Protein AF-A0A924UHN8-F1 (afdb_monomer_lite)

Foldseek 3Di:
DAQLVVCQQDPCSVPGDPDQDDDPVNPPDPPLQDAAEEAADHAHPDDWDAPYQRYGYQHHPVWHWDFDDPPDRGGDRVRTDIDD

pLDDT: mean 84.34, std 10.04, range [55.53, 96.69]

Structure (mmCIF, N/CA/C/O backbone):
data_AF-A0A924UHN8-F1
#
_entry.id   AF-A0A924UHN8-F1
#
loop_
_atom_site.group_PDB
_atom_site.id
_atom_site.type_symbol
_atom_site.label_atom_id
_atom_site.label_alt_id
_atom_site.label_comp_id
_atom_site.label_asym_id
_atom_site.label_entity_id
_atom_site.label_seq_id
_atom_site.pdbx_PDB_ins_code
_atom_site.Cartn_x
_atom_site.Cartn_y
_atom_site.Cartn_z
_atom_site.occupancy
_atom_site.B_iso_or_equiv
_atom_site.auth_seq_id
_atom_site.auth_comp_id
_atom_site.auth_asym_id
_atom_site.auth_atom_id
_atom_site.pdbx_PDB_model_num
ATOM 1 N N . MET A 1 1 ? -4.281 -13.841 -9.042 1.00 77.00 1 MET A N 1
ATOM 2 C CA . MET A 1 1 ? -3.049 -13.072 -8.775 1.00 77.00 1 MET A CA 1
ATOM 3 C C . MET A 1 1 ? -1.866 -13.879 -9.285 1.00 77.00 1 MET A C 1
ATOM 5 O O . MET A 1 1 ? -1.780 -15.063 -8.977 1.00 77.00 1 MET A O 1
ATOM 9 N N . THR A 1 2 ? -1.012 -13.272 -10.099 1.00 87.12 2 THR A N 1
ATOM 10 C CA . THR A 1 2 ? 0.241 -13.845 -10.616 1.00 87.12 2 THR A CA 1
ATOM 11 C C . THR A 1 2 ? 1.440 -13.284 -9.846 1.00 87.12 2 THR A C 1
ATOM 13 O O . THR A 1 2 ? 1.305 -12.325 -9.083 1.00 87.12 2 THR A O 1
ATOM 16 N N . TRP A 1 3 ? 2.636 -13.840 -10.059 1.00 84.06 3 TRP A N 1
ATOM 17 C CA . TRP A 1 3 ? 3.865 -13.269 -9.492 1.00 84.06 3 TRP A CA 1
ATOM 18 C C . TRP A 1 3 ? 4.135 -11.849 -9.988 1.00 84.06 3 TRP A C 1
ATOM 20 O O . TRP A 1 3 ? 4.616 -11.017 -9.219 1.00 84.06 3 TRP A O 1
ATOM 30 N N . ARG A 1 4 ? 3.763 -11.555 -11.238 1.00 86.12 4 ARG A N 1
ATOM 31 C CA . ARG A 1 4 ? 3.828 -10.205 -11.801 1.00 86.12 4 ARG A CA 1
ATOM 32 C C . ARG A 1 4 ? 2.942 -9.215 -11.045 1.00 86.12 4 ARG A C 1
ATOM 34 O O . ARG A 1 4 ? 3.385 -8.105 -10.782 1.00 86.12 4 ARG A O 1
ATOM 41 N N . ASP A 1 5 ? 1.741 -9.636 -10.653 1.00 79.38 5 ASP A N 1
ATOM 42 C CA . ASP A 1 5 ? 0.804 -8.791 -9.900 1.00 79.38 5 ASP A CA 1
ATOM 43 C C . ASP A 1 5 ? 1.256 -8.565 -8.448 1.00 79.38 5 ASP A C 1
ATOM 45 O O . ASP A 1 5 ? 0.903 -7.565 -7.836 1.00 79.38 5 ASP A O 1
ATOM 49 N N . ALA A 1 6 ? 2.015 -9.500 -7.868 1.00 77.31 6 ALA A N 1
ATOM 50 C CA . ALA A 1 6 ? 2.409 -9.449 -6.460 1.00 77.31 6 ALA A CA 1
ATOM 51 C C . ALA A 1 6 ? 3.768 -8.757 -6.222 1.00 77.31 6 ALA A C 1
ATOM 53 O O . ALA A 1 6 ? 4.023 -8.213 -5.143 1.00 77.31 6 ALA A O 1
ATOM 54 N N . ALA A 1 7 ? 4.688 -8.788 -7.183 1.00 79.50 7 ALA A N 1
ATOM 55 C CA . ALA A 1 7 ? 6.079 -8.395 -6.962 1.00 79.50 7 ALA A CA 1
ATOM 56 C C . ALA A 1 7 ? 6.384 -6.957 -7.426 1.00 79.50 7 ALA A C 1
ATOM 58 O O . ALA A 1 7 ? 7.235 -6.731 -8.285 1.00 79.50 7 ALA A O 1
ATOM 59 N N . PHE A 1 8 ? 5.725 -5.973 -6.806 1.00 73.88 8 PHE A N 1
ATOM 60 C CA . PHE A 1 8 ? 5.839 -4.548 -7.159 1.00 73.88 8 PHE A CA 1
ATOM 61 C C . PHE A 1 8 ? 7.245 -3.937 -7.022 1.00 73.88 8 PHE A C 1
ATOM 63 O O . PHE A 1 8 ? 7.509 -2.898 -7.616 1.00 73.88 8 PHE A O 1
ATOM 70 N N . SER A 1 9 ? 8.144 -4.562 -6.257 1.00 71.88 9 SER A N 1
ATOM 71 C CA . SER A 1 9 ? 9.520 -4.081 -6.039 1.00 71.88 9 SER A CA 1
ATOM 72 C C . SER A 1 9 ? 10.549 -4.668 -7.017 1.00 71.88 9 SER A C 1
ATOM 74 O O . SER A 1 9 ? 11.746 -4.411 -6.878 1.00 71.88 9 SER A O 1
ATOM 76 N N . VAL A 1 10 ? 10.125 -5.488 -7.987 1.00 79.62 10 VAL A N 1
ATOM 77 C CA . VAL A 1 10 ? 11.022 -6.045 -9.012 1.00 79.62 10 VAL A CA 1
ATOM 78 C C . VAL A 1 10 ? 11.229 -5.009 -10.123 1.00 79.62 10 VAL A C 1
ATOM 80 O O . VAL A 1 10 ? 10.243 -4.536 -10.677 1.00 79.62 10 VAL A O 1
ATOM 83 N N . PRO A 1 11 ? 12.478 -4.681 -10.520 1.00 77.88 11 PRO A N 1
ATOM 84 C CA . PRO A 1 11 ? 12.739 -3.631 -11.512 1.00 77.88 11 PRO A CA 1
ATOM 85 C C . PRO A 1 11 ? 12.105 -3.847 -12.894 1.00 77.88 11 PRO A C 1
ATOM 87 O O . PRO A 1 11 ? 11.918 -2.885 -13.628 1.00 77.88 11 PRO A O 1
ATOM 90 N N . LYS A 1 12 ? 11.831 -5.104 -13.268 1.00 84.88 12 LYS A N 1
ATOM 91 C CA . LYS A 1 12 ? 11.231 -5.498 -14.554 1.00 84.88 12 LYS A CA 1
ATOM 92 C C . LYS A 1 12 ? 10.126 -6.542 -14.345 1.00 84.88 12 LYS A C 1
ATOM 94 O O . LYS A 1 12 ? 10.373 -7.736 -14.562 1.00 84.88 12 LYS A O 1
ATOM 99 N N . PRO A 1 13 ? 8.933 -6.150 -13.862 1.00 82.31 13 PRO A N 1
ATOM 100 C CA . PRO A 1 13 ? 7.842 -7.080 -13.552 1.00 82.31 13 PRO A CA 1
ATOM 101 C C . PRO A 1 13 ? 7.409 -7.940 -14.749 1.00 82.31 13 PRO A C 1
ATOM 103 O O . PRO A 1 13 ? 6.966 -9.076 -14.588 1.00 82.31 13 PRO A O 1
ATOM 106 N N . GLU A 1 14 ? 7.587 -7.442 -15.971 1.00 87.25 14 GLU A N 1
ATOM 107 C CA . GLU A 1 14 ? 7.322 -8.153 -17.220 1.00 87.25 14 GLU A CA 1
ATOM 108 C C . GLU A 1 14 ? 8.167 -9.423 -17.399 1.00 87.25 14 GLU A C 1
ATOM 110 O O . GLU A 1 14 ? 7.766 -10.328 -18.128 1.00 87.25 14 GLU A O 1
ATOM 115 N N . THR A 1 15 ? 9.301 -9.529 -16.701 1.00 90.69 15 THR A N 1
ATOM 116 C CA . THR A 1 15 ? 10.147 -10.734 -16.715 1.00 90.69 15 THR A CA 1
ATOM 117 C C . THR A 1 15 ? 9.626 -11.838 -15.796 1.00 90.69 15 THR A C 1
ATOM 119 O O . THR A 1 15 ? 10.088 -12.975 -15.874 1.00 90.69 15 THR A O 1
ATOM 122 N N . LEU A 1 16 ? 8.655 -11.526 -14.934 1.00 89.50 16 LEU A N 1
ATOM 123 C CA . LEU A 1 16 ? 8.089 -12.487 -14.001 1.00 89.50 16 LEU A CA 1
ATOM 124 C C . LEU A 1 16 ? 7.073 -13.411 -14.685 1.00 89.50 16 LEU A C 1
ATOM 126 O O . LEU A 1 16 ? 6.377 -12.981 -15.620 1.00 89.50 16 LEU A O 1
ATOM 130 N N . PRO A 1 17 ? 6.939 -14.659 -14.193 1.00 90.19 17 PRO A N 1
ATOM 131 C CA . PRO A 1 17 ? 5.939 -15.593 -14.681 1.00 90.19 17 PRO A CA 1
ATOM 132 C C . PRO A 1 17 ? 4.519 -15.046 -14.522 1.00 90.19 17 PRO A C 1
ATOM 134 O O . PRO A 1 17 ? 4.159 -14.484 -13.487 1.00 90.19 17 PRO A O 1
ATOM 137 N N . MET A 1 18 ? 3.693 -15.306 -15.534 1.00 90.75 18 MET A N 1
ATOM 138 C CA . MET A 1 18 ? 2.242 -15.093 -15.481 1.00 90.75 18 MET A CA 1
ATOM 139 C C . MET A 1 18 ? 1.494 -16.291 -14.885 1.00 90.75 18 MET A C 1
ATOM 141 O O . MET A 1 18 ? 0.266 -16.295 -14.851 1.00 90.75 18 MET A O 1
ATOM 145 N N . THR A 1 19 ? 2.215 -17.316 -14.425 1.00 90.25 19 THR A N 1
ATOM 146 C CA . THR A 1 19 ? 1.613 -18.457 -13.737 1.00 90.25 19 THR A CA 1
ATOM 147 C C . THR A 1 19 ? 0.870 -17.962 -12.491 1.00 90.25 19 THR A C 1
ATOM 149 O O . THR A 1 19 ? 1.439 -17.167 -11.728 1.00 90.25 19 THR A O 1
ATOM 152 N N . PRO A 1 20 ? -0.389 -18.385 -12.274 1.00 86.94 20 PRO A N 1
ATOM 153 C CA . PRO A 1 20 ? -1.118 -18.078 -11.051 1.00 86.94 20 PRO A CA 1
ATOM 154 C C . PRO A 1 20 ? -0.333 -18.508 -9.808 1.00 86.94 20 PRO A C 1
ATOM 156 O O . PRO A 1 20 ? 0.345 -19.533 -9.817 1.00 86.94 20 PRO A O 1
ATOM 159 N N . ILE A 1 21 ? -0.419 -17.717 -8.739 1.00 83.75 21 ILE A N 1
ATOM 160 C CA . ILE A 1 21 ? 0.098 -18.125 -7.431 1.00 83.75 21 ILE A CA 1
ATOM 161 C C . ILE A 1 21 ? -0.895 -19.129 -6.837 1.00 83.75 21 ILE A C 1
ATOM 163 O O . ILE A 1 21 ? -2.082 -18.824 -6.728 1.00 83.75 21 ILE A O 1
ATOM 167 N N . GLU A 1 22 ? -0.407 -20.309 -6.460 1.00 83.00 22 GLU A N 1
ATOM 168 C CA . GLU A 1 22 ? -1.197 -21.398 -5.875 1.00 83.00 22 GLU A CA 1
ATOM 169 C C . GLU A 1 22 ? -0.895 -21.582 -4.376 1.00 83.00 22 GLU A C 1
ATOM 171 O O . GLU A 1 22 ? 0.127 -21.118 -3.864 1.00 83.00 22 GLU A O 1
ATOM 176 N N . GLY A 1 23 ? -1.788 -22.287 -3.672 1.00 74.88 23 GLY A N 1
ATOM 177 C CA . GLY A 1 23 ? -1.657 -22.597 -2.245 1.00 74.88 23 GLY A CA 1
ATOM 178 C C . GLY A 1 23 ? -1.895 -21.402 -1.316 1.00 74.88 23 GLY A C 1
ATOM 179 O O . GLY A 1 23 ? -2.346 -20.340 -1.741 1.00 74.88 23 GLY A O 1
ATOM 180 N N . ASP A 1 24 ? -1.567 -21.565 -0.033 1.00 62.44 24 ASP A N 1
ATOM 181 C CA . ASP A 1 24 ? -1.817 -20.554 1.011 1.00 62.44 24 ASP A CA 1
ATOM 182 C C . ASP A 1 24 ? -1.072 -19.225 0.769 1.00 62.44 24 ASP A C 1
ATOM 184 O O . ASP A 1 24 ? -1.472 -18.172 1.261 1.00 62.44 24 ASP A O 1
ATOM 188 N N . VAL A 1 25 ? -0.021 -19.245 -0.058 1.00 59.12 25 VAL A N 1
ATOM 189 C CA . VAL A 1 25 ? 0.752 -18.062 -0.482 1.00 59.12 25 VAL A CA 1
ATOM 190 C C . VAL A 1 25 ? -0.046 -17.163 -1.438 1.00 59.12 25 VAL A C 1
ATOM 192 O O . VAL A 1 25 ? 0.255 -15.976 -1.572 1.00 59.12 25 VAL A O 1
ATOM 195 N N . ALA A 1 26 ? -1.105 -17.687 -2.066 1.00 56.84 26 ALA A N 1
ATOM 196 C CA . ALA A 1 26 ? -2.042 -16.889 -2.854 1.00 56.84 26 ALA A CA 1
ATOM 197 C C . ALA A 1 26 ? -2.797 -15.858 -1.993 1.00 56.84 26 ALA A C 1
ATOM 199 O O . ALA A 1 26 ? -3.335 -14.883 -2.522 1.00 56.84 26 ALA A O 1
ATOM 200 N N . PHE A 1 27 ? -2.806 -16.034 -0.667 1.00 55.53 27 PHE A N 1
ATOM 201 C CA . PHE A 1 27 ? -3.489 -15.158 0.271 1.00 55.53 27 PHE A CA 1
ATOM 202 C C . PHE A 1 27 ? -2.554 -14.050 0.776 1.00 55.53 27 PHE A C 1
ATOM 204 O O . PHE A 1 27 ? -2.072 -14.057 1.904 1.00 55.53 27 PHE A O 1
ATOM 211 N N . ARG A 1 28 ? -2.350 -13.012 -0.042 1.00 60.66 28 ARG A N 1
ATOM 212 C CA . ARG A 1 28 ? -1.901 -11.694 0.453 1.00 60.66 28 ARG A CA 1
ATOM 213 C C . ARG A 1 28 ? -3.036 -10.909 1.120 1.00 60.66 28 ARG A C 1
ATOM 215 O O . ARG A 1 28 ? -3.074 -9.685 1.041 1.00 60.66 28 ARG A O 1
ATOM 222 N N . ALA A 1 29 ? -4.000 -11.581 1.740 1.00 63.44 29 ALA A N 1
ATOM 223 C CA . ALA A 1 29 ? -5.057 -10.855 2.414 1.00 63.44 29 ALA A CA 1
ATOM 224 C C . ALA A 1 29 ? -4.591 -10.547 3.831 1.00 63.44 29 ALA A C 1
ATOM 226 O O . ALA A 1 29 ? -4.502 -11.421 4.696 1.00 63.44 29 ALA A O 1
ATOM 227 N N . TYR A 1 30 ? -4.329 -9.271 4.076 1.00 75.75 30 TYR A N 1
ATOM 228 C CA . TYR A 1 30 ? -4.556 -8.727 5.400 1.00 75.75 30 TYR A CA 1
ATOM 229 C C . TYR A 1 30 ? -5.961 -9.166 5.820 1.00 75.75 30 TYR A C 1
ATOM 231 O O . TYR A 1 30 ? -6.932 -8.951 5.090 1.00 75.75 30 TYR A O 1
ATOM 239 N N . GLY A 1 31 ? -6.059 -9.905 6.927 1.00 72.38 31 GLY A N 1
ATOM 240 C CA . GLY A 1 31 ? -7.339 -10.465 7.349 1.00 72.38 31 GLY A CA 1
ATOM 241 C C . GLY A 1 31 ? -8.366 -9.342 7.478 1.00 72.38 31 GLY A C 1
ATOM 242 O O . GLY A 1 31 ? -8.059 -8.314 8.073 1.00 72.38 31 GLY A O 1
ATOM 243 N N . ALA A 1 32 ? -9.574 -9.527 6.942 1.00 69.50 32 ALA A N 1
ATOM 244 C CA . ALA A 1 32 ? -10.578 -8.459 6.847 1.00 69.50 32 ALA A CA 1
ATOM 245 C C . ALA A 1 32 ? -10.993 -7.853 8.206 1.00 69.50 32 ALA A C 1
ATOM 247 O O . ALA A 1 32 ? -11.516 -6.746 8.257 1.00 69.50 32 ALA A O 1
ATOM 248 N N . VAL A 1 33 ? -10.750 -8.578 9.303 1.00 77.75 33 VAL A N 1
ATOM 249 C CA . VAL A 1 33 ? -11.019 -8.158 10.690 1.00 77.75 33 VAL A CA 1
ATOM 250 C C . VAL A 1 33 ? -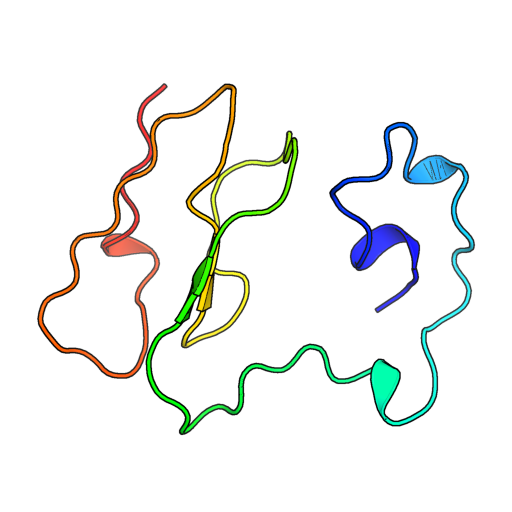9.749 -7.799 11.476 1.00 77.75 33 VAL A C 1
ATOM 252 O O . VAL A 1 33 ? -9.815 -7.514 12.670 1.00 77.75 33 VAL A O 1
ATOM 255 N N . ALA A 1 34 ? -8.578 -7.843 10.837 1.00 84.94 34 ALA A N 1
ATOM 256 C CA . ALA A 1 34 ? -7.322 -7.457 11.464 1.00 84.94 34 ALA A CA 1
ATOM 257 C C . ALA A 1 34 ? -7.202 -5.928 11.556 1.00 84.94 34 ALA A C 1
ATOM 259 O O . ALA A 1 34 ? -7.836 -5.188 10.803 1.00 84.94 34 ALA A O 1
ATOM 260 N N . LYS A 1 35 ? -6.363 -5.456 12.482 1.00 90.31 35 LYS A N 1
ATOM 261 C CA . LYS A 1 35 ? -6.082 -4.024 12.658 1.00 90.31 35 LYS A CA 1
ATOM 262 C C . LYS A 1 35 ? -5.524 -3.402 11.369 1.00 90.31 35 LYS A C 1
ATOM 264 O O . LYS A 1 35 ? -4.852 -4.116 10.624 1.00 90.31 35 LYS A O 1
ATOM 269 N N . PRO A 1 36 ? -5.734 -2.091 11.149 1.00 92.81 36 PRO A N 1
ATOM 270 C CA . PRO A 1 36 ? -5.088 -1.371 10.064 1.00 92.81 36 PRO A CA 1
ATOM 271 C C . PRO A 1 36 ? -3.570 -1.565 10.046 1.00 92.81 36 PRO A C 1
ATOM 273 O O . PRO A 1 36 ? -2.914 -1.492 11.089 1.00 92.81 36 PRO A O 1
ATOM 276 N N . VAL A 1 37 ? -3.015 -1.777 8.855 1.00 91.88 37 VAL A N 1
ATOM 277 C CA . VAL A 1 37 ? -1.583 -1.953 8.618 1.00 91.88 37 VAL A CA 1
ATOM 278 C C . VAL A 1 37 ? -1.075 -0.870 7.675 1.00 91.88 37 VAL A C 1
ATOM 280 O O . VAL A 1 37 ? -1.497 -0.762 6.527 1.00 91.88 37 VAL A O 1
ATOM 283 N N . PHE A 1 38 ? -0.106 -0.102 8.160 1.00 92.56 38 PHE A N 1
ATOM 284 C CA . PHE A 1 38 ? 0.648 0.868 7.376 1.00 92.56 38 PHE A CA 1
ATOM 285 C C . PHE A 1 38 ? 2.043 0.305 7.161 1.00 92.56 38 PHE A C 1
ATOM 287 O O . PHE A 1 38 ? 2.700 -0.102 8.121 1.00 92.56 38 PHE A O 1
ATOM 294 N N . PHE A 1 39 ? 2.487 0.234 5.913 1.00 89.56 39 PHE A N 1
ATOM 295 C CA . PHE A 1 39 ? 3.756 -0.404 5.577 1.00 89.56 39 PHE A CA 1
ATOM 296 C C . PHE A 1 39 ? 4.474 0.321 4.437 1.00 89.56 39 PHE A C 1
ATOM 298 O O . PHE A 1 39 ? 3.954 1.269 3.848 1.00 89.56 39 PHE A O 1
ATOM 305 N N . GLY A 1 40 ? 5.697 -0.119 4.144 1.00 86.19 40 GLY A N 1
ATOM 306 C CA . GLY A 1 40 ? 6.487 0.363 3.018 1.00 86.19 40 GLY A CA 1
ATOM 307 C C . GLY A 1 40 ? 6.899 -0.778 2.098 1.00 86.19 40 GLY A C 1
ATOM 308 O O . GLY A 1 40 ? 7.291 -1.852 2.562 1.00 86.19 40 GLY A O 1
ATOM 309 N N . HIS A 1 41 ? 6.813 -0.546 0.792 1.00 75.75 41 HIS A N 1
ATOM 310 C CA . HIS A 1 41 ? 7.433 -1.386 -0.221 1.00 75.75 41 HIS A CA 1
ATOM 311 C C . HIS A 1 41 ? 8.547 -0.604 -0.894 1.00 75.75 41 HIS A C 1
ATOM 313 O O . HIS A 1 41 ? 8.324 0.469 -1.443 1.00 75.75 41 HIS A O 1
ATOM 319 N N . TYR A 1 42 ? 9.733 -1.203 -0.931 1.00 69.12 42 TYR A N 1
ATOM 320 C CA . TYR A 1 42 ? 10.874 -0.603 -1.597 1.00 69.12 42 TYR A CA 1
ATOM 321 C C . TYR A 1 42 ? 10.549 -0.324 -3.075 1.00 69.12 42 TYR A C 1
ATOM 323 O O . TYR A 1 42 ? 10.291 -1.259 -3.837 1.00 69.12 42 TYR A O 1
ATOM 331 N N . LYS A 1 43 ? 10.594 0.957 -3.468 1.00 68.25 43 LYS A N 1
ATOM 332 C CA . LYS A 1 43 ? 10.500 1.448 -4.857 1.00 68.25 43 LYS A CA 1
ATOM 333 C C . LYS A 1 43 ? 9.200 1.104 -5.604 1.00 68.25 43 LYS A C 1
ATOM 335 O O . LYS A 1 43 ? 9.257 0.621 -6.734 1.00 68.25 43 LYS A O 1
ATOM 340 N N . ARG A 1 44 ? 8.022 1.380 -5.032 1.00 75.38 44 ARG A N 1
ATOM 341 C CA . ARG A 1 44 ? 6.786 1.379 -5.842 1.00 75.38 44 ARG A CA 1
ATOM 342 C C . ARG A 1 44 ? 6.768 2.567 -6.800 1.00 75.38 44 ARG A C 1
ATOM 344 O O . ARG A 1 44 ? 6.943 3.701 -6.379 1.00 75.38 44 ARG A O 1
ATOM 351 N N . LEU A 1 45 ? 6.506 2.286 -8.074 1.00 76.44 45 LEU A N 1
ATOM 352 C CA . LEU A 1 45 ? 6.365 3.295 -9.136 1.00 76.44 45 LEU A CA 1
ATOM 353 C C . LEU A 1 45 ? 4.911 3.464 -9.612 1.00 76.44 45 LEU A C 1
ATOM 355 O O . LEU A 1 45 ? 4.637 4.208 -10.544 1.00 76.44 45 LEU A O 1
ATOM 359 N N . VAL A 1 46 ? 3.972 2.735 -9.006 1.00 78.31 46 VAL A N 1
ATOM 360 C CA . VAL A 1 46 ? 2.534 2.856 -9.295 1.00 78.31 46 VAL A CA 1
ATOM 361 C C . VAL A 1 46 ? 1.910 3.972 -8.457 1.00 78.31 46 VAL A C 1
ATOM 363 O O . VAL A 1 46 ? 2.478 4.368 -7.443 1.00 78.31 46 VAL A O 1
ATOM 366 N N . SER A 1 47 ? 0.729 4.455 -8.842 1.00 86.38 47 SER A N 1
ATOM 367 C CA . SER A 1 47 ? -0.007 5.438 -8.041 1.00 86.38 47 SER A CA 1
ATOM 368 C C . SER A 1 47 ? -0.411 4.864 -6.670 1.00 86.38 47 SER A C 1
ATOM 370 O O . SER A 1 47 ? -0.818 3.698 -6.607 1.00 86.38 47 SER A O 1
ATOM 372 N N . PRO A 1 48 ? -0.346 5.659 -5.584 1.00 90.12 48 PRO A N 1
ATOM 373 C CA . PRO A 1 48 ? -0.771 5.214 -4.261 1.00 90.12 48 PRO A CA 1
ATOM 374 C C . PRO A 1 48 ? -2.245 4.802 -4.203 1.00 90.12 48 PRO A C 1
ATOM 376 O O . PRO A 1 48 ? -3.140 5.586 -4.514 1.00 90.12 48 PRO A O 1
ATOM 379 N N . VAL A 1 49 ? -2.493 3.572 -3.756 1.00 90.69 49 VAL A N 1
ATOM 380 C CA . VAL A 1 49 ? -3.826 2.993 -3.527 1.00 90.69 49 VAL A CA 1
ATOM 381 C C . VAL A 1 49 ? -3.803 2.103 -2.287 1.00 90.69 49 VAL A C 1
ATOM 383 O O . VAL A 1 49 ? -2.734 1.665 -1.854 1.00 90.69 49 VAL A O 1
ATOM 386 N N . L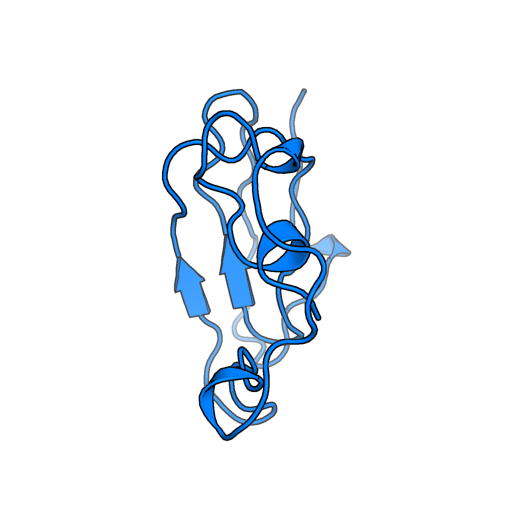EU A 1 50 ? -4.977 1.815 -1.722 1.00 90.38 50 LEU A N 1
ATOM 387 C CA . LEU A 1 50 ? -5.102 0.776 -0.698 1.00 90.38 50 LEU A CA 1
ATOM 388 C C . LEU A 1 50 ? -4.773 -0.605 -1.293 1.00 90.38 50 LEU A C 1
ATOM 390 O O . LEU A 1 50 ? -5.302 -0.977 -2.339 1.00 90.38 50 LEU A O 1
ATOM 394 N N . ASP A 1 51 ? -3.934 -1.382 -0.607 1.00 85.44 51 ASP A N 1
ATOM 395 C CA . ASP A 1 51 ? -3.582 -2.752 -1.010 1.00 85.44 51 ASP A CA 1
ATOM 396 C C . ASP A 1 51 ? -4.607 -3.780 -0.491 1.00 85.44 51 ASP A C 1
ATOM 398 O O . ASP A 1 51 ? -4.749 -4.869 -1.048 1.00 85.44 51 ASP A O 1
ATOM 402 N N . ALA A 1 52 ? -5.342 -3.427 0.569 1.00 86.38 52 ALA A N 1
ATOM 403 C CA . ALA A 1 52 ? -6.477 -4.169 1.115 1.00 86.38 52 ALA A CA 1
ATOM 404 C C . ALA A 1 52 ? -7.399 -3.223 1.914 1.00 86.38 52 ALA A C 1
ATOM 406 O O . ALA A 1 52 ? -6.982 -2.111 2.248 1.00 86.38 52 ALA A O 1
ATOM 407 N N . PRO A 1 53 ? -8.614 -3.654 2.316 1.00 88.81 53 PRO A N 1
ATOM 408 C CA . PRO A 1 53 ? -9.512 -2.834 3.137 1.00 88.81 53 PRO A CA 1
ATOM 409 C C . PRO A 1 53 ? -8.911 -2.343 4.460 1.00 88.81 53 PRO A C 1
ATOM 411 O O . PRO A 1 53 ? -9.428 -1.408 5.052 1.00 88.81 53 PRO A O 1
ATOM 414 N N . ASN A 1 54 ? -7.843 -2.963 4.954 1.00 91.19 54 ASN A N 1
ATOM 415 C CA . ASN A 1 54 ? -7.142 -2.571 6.174 1.00 91.19 54 ASN A CA 1
ATOM 416 C C . ASN A 1 54 ? -5.629 -2.4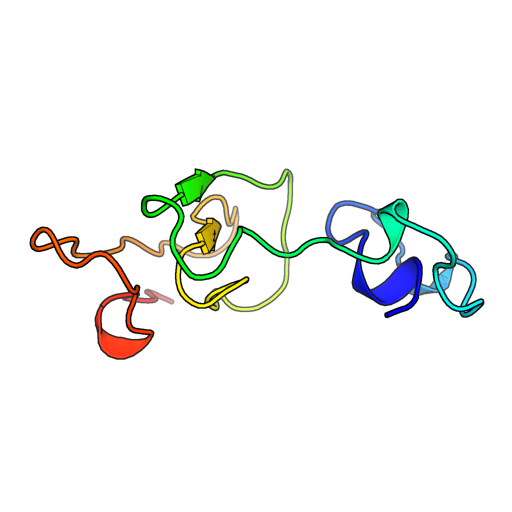24 5.967 1.00 91.19 54 ASN A C 1
ATOM 418 O O . ASN A 1 54 ? -4.886 -2.510 6.941 1.00 91.19 54 ASN A O 1
ATOM 422 N N . ALA A 1 55 ? -5.149 -2.225 4.736 1.00 90.75 55 ALA A N 1
ATOM 423 C CA . ALA A 1 55 ? -3.718 -2.074 4.499 1.00 90.75 55 ALA A CA 1
ATOM 424 C C . ALA A 1 55 ? -3.373 -1.061 3.410 1.00 90.75 55 ALA A C 1
ATOM 426 O O . ALA A 1 55 ? -3.962 -1.067 2.328 1.00 90.75 55 ALA A O 1
ATOM 427 N N . VAL A 1 56 ? -2.377 -0.222 3.695 1.00 92.00 56 VAL A N 1
ATOM 428 C CA . VAL A 1 56 ? -1.883 0.801 2.771 1.00 92.00 56 VAL A CA 1
ATOM 429 C C . VAL A 1 56 ? -0.362 0.927 2.840 1.00 92.00 56 VAL A C 1
ATOM 431 O O . VAL A 1 56 ? 0.236 1.037 3.915 1.00 92.00 56 VAL A O 1
ATOM 434 N N . CYS A 1 57 ? 0.271 0.912 1.669 1.00 90.44 57 CYS A N 1
ATOM 435 C CA . CYS A 1 57 ? 1.663 1.307 1.512 1.00 90.44 57 CYS A CA 1
ATOM 436 C C . CYS A 1 57 ? 1.771 2.838 1.519 1.00 90.44 57 CYS A C 1
ATOM 438 O O . CYS A 1 57 ? 0.981 3.489 0.845 1.00 90.44 57 CYS A O 1
ATOM 440 N N . LEU A 1 58 ? 2.761 3.408 2.209 1.00 91.88 58 LEU A N 1
ATOM 441 C CA . LEU A 1 58 ? 3.054 4.857 2.179 1.00 91.88 58 LEU A CA 1
ATOM 442 C C . LEU A 1 58 ? 4.471 5.176 1.667 1.00 91.88 58 LEU A C 1
ATOM 444 O O . LEU A 1 58 ? 4.894 6.329 1.662 1.00 91.88 58 LEU A O 1
ATOM 448 N N . ASP A 1 59 ? 5.217 4.155 1.246 1.00 89.06 59 ASP A N 1
ATOM 449 C CA . ASP A 1 59 ? 6.588 4.285 0.746 1.00 89.06 59 ASP A CA 1
ATOM 450 C C . ASP A 1 59 ? 6.592 4.400 -0.786 1.00 89.06 59 ASP A C 1
ATOM 452 O O . ASP A 1 59 ? 6.683 3.402 -1.505 1.00 89.06 59 ASP A O 1
ATOM 456 N N . TYR A 1 60 ? 6.424 5.630 -1.277 1.00 88.56 60 TYR A N 1
ATOM 457 C CA . TYR A 1 60 ? 6.510 5.971 -2.697 1.00 88.56 60 TYR A CA 1
ATOM 458 C C . TYR A 1 60 ? 7.616 7.017 -2.891 1.00 88.56 60 TYR A C 1
ATOM 460 O O . TYR A 1 60 ? 7.510 8.124 -2.366 1.00 88.56 60 TYR A O 1
ATOM 468 N N . PRO A 1 61 ? 8.688 6.706 -3.641 1.00 85.88 61 PRO A N 1
ATOM 469 C CA . PRO A 1 61 ? 9.824 7.613 -3.800 1.00 85.88 61 PRO A CA 1
ATOM 470 C C . PRO A 1 61 ? 9.487 8.870 -4.612 1.00 85.88 61 PRO A C 1
ATOM 472 O O . PRO A 1 61 ? 10.126 9.902 -4.430 1.00 85.88 61 PRO A O 1
ATOM 475 N N . GLU A 1 62 ? 8.500 8.784 -5.504 1.00 87.31 62 GLU A N 1
ATOM 476 C CA . GLU A 1 62 ? 8.129 9.863 -6.428 1.00 87.31 62 GLU A CA 1
ATOM 477 C C . GLU A 1 62 ? 6.852 10.599 -6.006 1.00 87.31 62 GLU A C 1
ATOM 479 O O . GLU A 1 62 ? 6.468 11.568 -6.647 1.00 87.31 62 GLU A O 1
ATOM 484 N N . CYS A 1 63 ? 6.190 10.166 -4.927 1.00 88.25 63 CYS A N 1
ATOM 485 C CA . CYS A 1 63 ? 4.905 10.719 -4.520 1.00 88.25 63 CYS A CA 1
ATOM 486 C C . CYS A 1 63 ? 4.779 10.812 -2.999 1.00 88.25 63 CYS A C 1
ATOM 488 O O . CYS A 1 63 ? 4.976 9.839 -2.271 1.00 88.25 63 CYS A O 1
ATOM 490 N N . ARG A 1 64 ? 4.380 11.987 -2.504 1.00 91.62 64 ARG A N 1
ATOM 491 C CA . ARG A 1 64 ? 4.035 12.162 -1.089 1.00 91.62 64 ARG A CA 1
ATOM 492 C C . ARG A 1 64 ? 2.587 11.734 -0.896 1.00 91.62 64 ARG A C 1
ATOM 494 O O . ARG A 1 64 ? 1.696 12.298 -1.526 1.00 91.62 64 ARG A O 1
ATOM 501 N N . CYS A 1 65 ? 2.354 10.772 -0.009 1.00 93.56 65 CYS A N 1
ATOM 502 C CA . CYS A 1 65 ? 1.021 10.209 0.180 1.00 93.56 65 CYS A CA 1
ATOM 503 C C . CYS A 1 65 ? 0.670 9.911 1.650 1.00 93.56 65 CYS A C 1
ATOM 505 O O . CYS A 1 65 ? 0.644 8.753 2.052 1.00 93.56 65 CYS A O 1
ATOM 507 N N . PRO A 1 66 ? 0.435 10.921 2.509 1.00 95.06 66 PRO A N 1
ATOM 508 C CA . PRO A 1 66 ? 0.007 10.667 3.881 1.00 95.06 66 PRO A CA 1
ATOM 509 C C . PRO A 1 66 ? -1.418 10.100 3.942 1.00 95.06 66 PRO A C 1
ATOM 511 O O . PRO A 1 66 ? -2.265 10.388 3.095 1.00 95.06 66 PRO A O 1
ATOM 514 N N . TYR A 1 67 ? -1.695 9.352 5.011 1.00 96.56 67 TYR A N 1
ATOM 515 C CA . TYR A 1 67 ? -3.029 8.847 5.325 1.00 96.56 67 TYR A CA 1
ATOM 516 C C . TYR A 1 67 ? -3.546 9.449 6.639 1.00 96.56 67 TYR A C 1
ATOM 518 O O . TYR A 1 67 ? -2.861 9.400 7.663 1.00 96.56 67 TYR A O 1
ATOM 526 N N . GLY A 1 68 ? -4.762 9.997 6.625 1.00 95.75 68 GLY A N 1
ATOM 527 C CA . GLY A 1 68 ? -5.418 10.566 7.806 1.00 95.75 68 GLY A CA 1
ATOM 528 C C . GLY A 1 68 ? -6.196 9.526 8.615 1.00 95.75 68 GLY A C 1
ATOM 529 O O . GLY A 1 68 ? -7.402 9.401 8.434 1.00 95.75 68 GLY A O 1
ATOM 530 N N . LEU A 1 69 ? -5.529 8.795 9.514 1.00 93.31 69 LEU A N 1
ATOM 531 C CA . LEU A 1 69 ? -6.182 7.803 10.381 1.00 93.31 69 LEU A CA 1
ATOM 532 C C . LEU A 1 69 ? -6.955 8.479 11.527 1.00 93.31 69 LEU A C 1
ATOM 534 O O . LEU A 1 69 ? -6.378 9.242 12.301 1.00 93.31 69 LEU A O 1
ATOM 538 N N . ALA A 1 70 ? -8.234 8.135 11.683 1.00 93.62 70 ALA A N 1
ATOM 539 C CA . ALA A 1 70 ? -9.139 8.634 12.723 1.00 93.62 70 ALA A CA 1
ATOM 540 C C . ALA A 1 70 ? -9.611 7.534 13.700 1.00 93.62 70 ALA A C 1
ATOM 542 O O . ALA A 1 70 ? -10.559 7.731 14.461 1.00 93.62 70 ALA A O 1
ATOM 543 N N . GLY A 1 71 ? -8.938 6.379 13.707 1.00 90.88 71 GLY A N 1
ATOM 544 C CA . GLY A 1 71 ? -9.248 5.234 14.572 1.00 90.88 71 GLY A CA 1
ATOM 545 C C . GLY A 1 71 ? -10.165 4.190 13.930 1.00 90.88 71 GLY A C 1
ATOM 546 O O . GLY A 1 71 ? -10.582 3.247 14.603 1.00 90.88 71 GLY A O 1
ATOM 547 N N . GLU A 1 72 ? -10.475 4.332 12.641 1.00 92.25 72 GLU A N 1
ATOM 548 C CA . GLU A 1 72 ? -11.224 3.347 11.872 1.00 92.25 72 GLU A CA 1
ATOM 549 C C . GLU A 1 72 ? -10.454 2.024 11.707 1.00 92.25 72 GLU A C 1
ATOM 551 O O . GLU A 1 72 ? -9.230 2.001 11.597 1.00 92.25 72 GLU A O 1
ATOM 556 N N . MET A 1 73 ? -11.180 0.899 11.685 1.00 88.75 73 MET A N 1
ATOM 557 C CA . MET A 1 73 ? -10.606 -0.444 11.474 1.00 88.75 73 MET A CA 1
ATOM 558 C C . MET A 1 73 ? -10.510 -0.827 9.993 1.00 88.75 73 MET A C 1
ATOM 560 O O . MET A 1 73 ? -9.729 -1.702 9.623 1.00 88.75 73 MET A O 1
ATOM 564 N N . THR A 1 74 ? -11.305 -0.165 9.157 1.00 91.19 74 THR A N 1
ATOM 565 C CA . THR A 1 74 ? -11.304 -0.304 7.703 1.00 91.19 74 THR A CA 1
ATOM 566 C C . THR A 1 74 ? -10.848 1.021 7.124 1.00 91.19 74 THR A C 1
ATOM 568 O O . THR A 1 74 ? -11.460 2.047 7.401 1.00 91.19 74 THR A O 1
ATOM 571 N N . LEU A 1 75 ? -9.770 0.986 6.352 1.00 93.38 75 LEU A N 1
ATOM 572 C CA . LEU A 1 75 ? -9.214 2.146 5.682 1.00 93.38 75 LEU A CA 1
ATOM 573 C C . LEU A 1 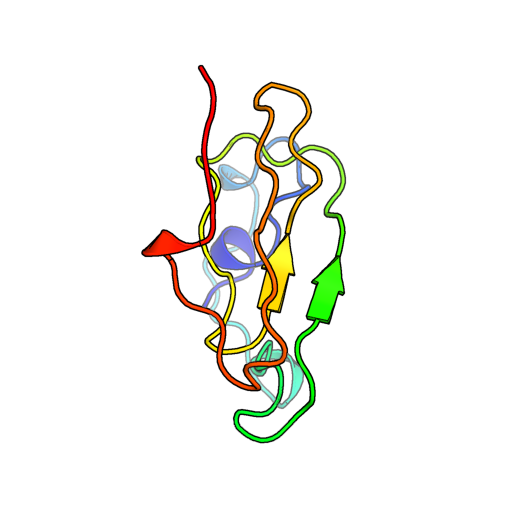75 ? -10.119 2.588 4.530 1.00 93.38 75 LEU A C 1
ATOM 575 O O . LEU A 1 75 ? -10.787 1.777 3.885 1.00 93.38 75 LEU A O 1
ATOM 579 N N . ASP A 1 76 ? -10.092 3.884 4.246 1.00 94.50 76 ASP A N 1
ATOM 580 C CA . ASP A 1 76 ? -10.863 4.512 3.185 1.00 94.50 76 ASP A CA 1
ATOM 581 C C . ASP A 1 76 ? -9.931 5.244 2.222 1.00 94.50 76 ASP A C 1
ATOM 583 O O . ASP A 1 76 ? -9.086 6.042 2.630 1.00 94.50 76 ASP A O 1
ATOM 587 N N . GLN A 1 77 ? -10.102 5.004 0.923 1.00 94.44 77 GLN A N 1
ATOM 588 C CA . GLN A 1 77 ? -9.293 5.636 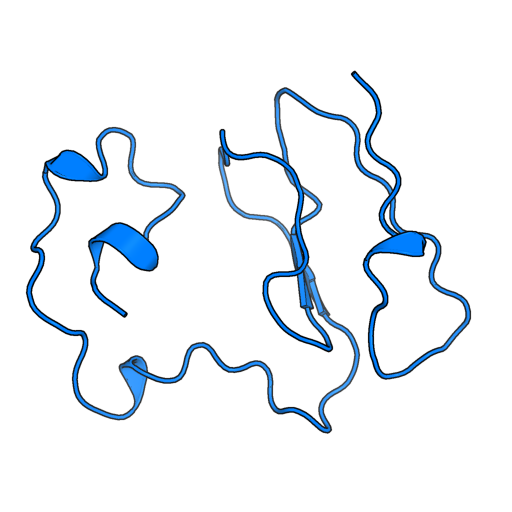-0.117 1.00 94.44 77 GLN A CA 1
ATOM 589 C C . GLN A 1 77 ? -9.377 7.173 -0.068 1.00 94.44 77 GLN A C 1
ATOM 591 O O . GLN A 1 77 ? -8.422 7.842 -0.449 1.00 94.44 77 GLN A O 1
ATOM 596 N N . ARG A 1 78 ? -10.479 7.744 0.437 1.00 95.69 78 ARG A N 1
ATOM 597 C CA . ARG A 1 78 ? -10.659 9.198 0.606 1.00 95.69 78 ARG A CA 1
ATOM 598 C C . ARG A 1 78 ? -9.707 9.810 1.635 1.00 95.69 78 ARG A C 1
ATOM 600 O O . ARG A 1 78 ? -9.460 11.011 1.579 1.00 95.69 78 ARG A O 1
ATOM 607 N N . ASN A 1 79 ? -9.181 9.000 2.551 1.00 96.69 79 ASN A N 1
ATOM 608 C CA . ASN A 1 79 ? -8.242 9.433 3.583 1.00 96.69 79 ASN A CA 1
ATOM 609 C C . ASN A 1 79 ? -6.775 9.301 3.135 1.00 96.69 79 ASN A C 1
ATOM 611 O O . ASN A 1 79 ? -5.893 9.789 3.843 1.00 96.69 79 ASN A O 1
ATOM 615 N N . LEU A 1 80 ? -6.506 8.674 1.976 1.00 96.25 80 LEU A N 1
ATOM 616 C CA . LEU A 1 80 ? -5.188 8.653 1.337 1.00 96.25 80 LEU A CA 1
ATOM 617 C C . LEU A 1 80 ? -5.039 9.887 0.441 1.00 96.25 80 LEU A C 1
ATOM 619 O O . LEU A 1 80 ? -5.615 9.957 -0.644 1.00 96.25 80 LEU A O 1
ATOM 623 N N . ILE A 1 81 ? -4.264 10.865 0.901 1.00 95.62 81 ILE A N 1
ATOM 624 C CA . ILE A 1 81 ? -4.053 12.123 0.183 1.00 95.62 81 ILE A CA 1
ATOM 625 C C . ILE A 1 81 ? -2.821 11.959 -0.693 1.00 95.62 81 ILE A C 1
ATOM 627 O O . ILE A 1 81 ? -1.764 11.630 -0.175 1.00 95.62 81 ILE A O 1
ATOM 631 N N . VAL A 1 82 ? -2.939 12.202 -1.994 1.00 93.38 82 VAL A N 1
ATOM 632 C CA . VAL A 1 82 ? -1.836 12.089 -2.957 1.00 93.38 82 VAL A CA 1
ATOM 633 C C . VAL A 1 82 ? -1.435 13.495 -3.394 1.00 93.38 82 VAL A C 1
ATOM 635 O O . VAL A 1 82 ? -2.284 14.261 -3.847 1.00 93.38 82 VAL A O 1
ATOM 638 N N . PHE A 1 83 ? -0.161 13.843 -3.216 1.00 87.50 83 PHE A N 1
ATOM 639 C CA . PHE A 1 83 ? 0.416 15.082 -3.731 1.00 87.50 83 PHE A CA 1
ATOM 640 C C . PHE A 1 83 ? 1.288 14.766 -4.945 1.00 87.50 83 PHE A C 1
ATOM 642 O O . PHE A 1 83 ? 2.192 13.928 -4.841 1.00 87.50 83 PHE A O 1
ATOM 649 N N . ASP A 1 84 ? 1.027 15.474 -6.042 1.00 68.19 84 ASP A N 1
ATOM 650 C CA . ASP A 1 84 ? 1.892 15.518 -7.225 1.00 68.19 84 ASP A CA 1
ATOM 651 C C . ASP A 1 84 ? 3.175 16.342 -6.970 1.00 68.19 84 ASP A C 1
ATOM 653 O O . ASP A 1 84 ? 3.189 17.219 -6.061 1.00 6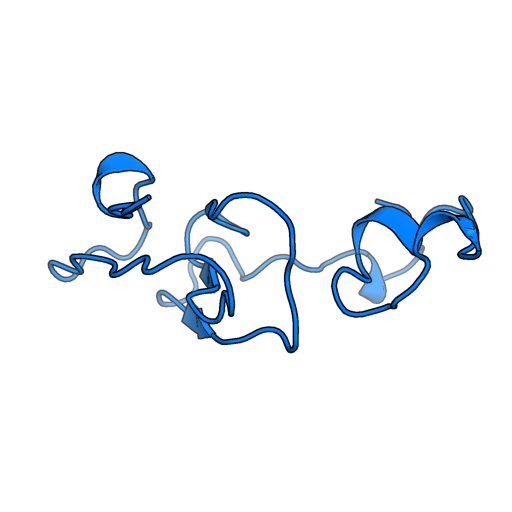8.19 84 ASP A O 1
#

Secondary structure (DSSP, 8-state):
-BHHHH-TTSS-GGGS--SBP-SGGG-----TTSPPEEE--TT--SPP-EEETTEEE---TT-B--B---S-SS--GGGB--B-

Sequence (84 aa):
MTWRDAAFSVPKPETLPMTPIEGDVAFRAYGAVAKPVFFGHYKRLVSPVLDAPNAVCLDYPECRCPYGLAGEMTLDQRNLIVFD

Radius of gyration: 13.93 Å; chains: 1; bounding box: 24×38×32 Å